Protein AF-A0A7Y2RF02-F1 (afdb_monomer)

Secondary structure (DSSP, 8-state):
-----------TT-EEESTT-EE---BTTBS----EEESTT-EE-STT-EEESTT-EE-STT-EEE-STT--EE-STT-EEESTT-EE-SSS-EEESS--B-STT-EEESSS--B--

Nearest PDB structures (foldseek):
  3s6l-assembly2_D  TM=7.378E-01  e=9.757E-05  Burkholderia pseudomallei 1710b
  7o23-assembly1_A  TM=5.923E-01  e=8.850E-03  Burkholderia pseudomallei 1026b
  1p9h-assembly1_A  TM=5.956E-01  e=1.050E-01  Yersinia enterocolitica
  2xqh-assembly1_A  TM=5.811E-01  e=2.267E-01  Escherichia coli

Sequence (117 aa):
MHSVKVQKVMVLGDLALGRGAQVTGTIGGSPQGDATAIGNYSVASGTGAVALGLRTKATGENAVATGGNGTTEAKGKDTVAIGNYSSERGVNSLSVGASPAVAKDSVAVGNRAYCKW

Mean predicted aligned error: 6.98 Å

Foldseek 3Di:
DPPDPFPDDDPPQEAAGAALGDEAAADPNHSHLNEYAHEHCGYEHARCEYAAEHLAYENAHVEYWYEYDNQTYGHAHCEYTAYHCEHEQAHVEYEHYNEYENHHVYYAYDNHGYHDD

Radius of gyration: 14.2 Å; Cα contacts (8 Å, |Δi|>4): 445; chains: 1; bounding box: 31×32×47 Å

InterPro domains:
  IPR008640 Trimeric autotransporter adhesin YadA-like, head domain [PF05658] (44-69)
  IPR011049 Serralysin-like metalloprotease, C-terminal [G3DSA:2.150.10.10] (12-116)
  IPR011049 Serralysin-like metalloprotease, C-terminal [SSF101967] (14-113)

pLDDT: mean 83.64, std 14.76, range [34.81, 96.62]

Organism: NCBI:txid2731247

Structure (mmCIF, N/CA/C/O backbone):
data_AF-A0A7Y2RF02-F1
#
_entry.id   AF-A0A7Y2RF02-F1
#
loop_
_atom_site.group_PDB
_atom_site.id
_atom_site.type_symbol
_atom_site.label_atom_id
_atom_site.label_alt_id
_atom_site.label_comp_id
_atom_site.label_asym_id
_atom_site.label_entity_id
_atom_site.label_seq_id
_atom_site.pdbx_PDB_ins_code
_atom_site.Cartn_x
_atom_site.Cartn_y
_atom_site.Cartn_z
_atom_site.occupancy
_atom_site.B_iso_or_equiv
_atom_site.auth_seq_id
_atom_site.auth_comp_id
_atom_site.auth_asym_id
_atom_site.auth_atom_id
_atom_site.pdbx_PDB_model_num
ATOM 1 N N . MET A 1 1 ? 4.829 -22.476 28.784 1.00 34.81 1 MET A N 1
ATOM 2 C CA . MET A 1 1 ? 3.529 -22.108 28.181 1.00 34.81 1 MET A CA 1
ATOM 3 C C . MET A 1 1 ? 3.716 -20.758 27.502 1.00 34.81 1 MET A C 1
ATOM 5 O O . MET A 1 1 ? 3.879 -19.765 28.195 1.00 34.81 1 MET A O 1
ATOM 9 N N . HIS A 1 2 ? 3.852 -20.724 26.174 1.00 40.56 2 HIS A N 1
ATOM 10 C CA . HIS A 1 2 ? 4.066 -19.471 25.443 1.00 40.56 2 HIS A CA 1
ATOM 11 C C . HIS A 1 2 ? 2.722 -18.762 25.271 1.00 40.56 2 HIS A C 1
ATOM 13 O O . HIS A 1 2 ? 1.960 -19.072 24.360 1.00 40.56 2 HIS A O 1
ATOM 19 N N . SER A 1 3 ? 2.409 -17.842 26.181 1.00 35.81 3 SER A N 1
ATOM 20 C CA . SER A 1 3 ? 1.213 -17.009 26.084 1.00 35.81 3 SER A CA 1
ATOM 21 C C . SER A 1 3 ? 1.378 -16.017 24.931 1.00 35.81 3 SER A C 1
ATOM 23 O O . SER A 1 3 ? 2.019 -14.976 25.077 1.00 35.81 3 SER A O 1
ATOM 25 N N . VAL A 1 4 ? 0.811 -16.341 23.769 1.00 42.88 4 VAL A N 1
ATOM 26 C CA . VAL A 1 4 ? 0.688 -15.400 22.651 1.00 42.88 4 VAL A CA 1
ATOM 27 C C . VAL A 1 4 ? -0.377 -14.373 23.033 1.00 42.88 4 VAL A C 1
ATOM 29 O O . VAL A 1 4 ? -1.571 -14.662 23.028 1.00 42.88 4 VAL A O 1
ATOM 32 N N . LYS A 1 5 ? 0.048 -13.163 23.408 1.00 43.66 5 LYS A N 1
ATOM 33 C CA . LYS A 1 5 ? -0.864 -12.027 23.584 1.00 43.66 5 LYS A CA 1
ATOM 34 C C . LYS A 1 5 ? -1.352 -11.595 22.203 1.00 43.66 5 LYS A C 1
ATOM 36 O O . LYS A 1 5 ? -0.637 -10.893 21.492 1.00 43.66 5 LYS A O 1
ATOM 41 N N . VAL A 1 6 ? -2.554 -12.012 21.818 1.00 44.44 6 VAL A N 1
ATOM 42 C CA . VAL A 1 6 ? -3.242 -11.433 20.659 1.00 44.44 6 VAL A CA 1
ATOM 43 C C . VAL A 1 6 ? -3.582 -9.991 21.038 1.00 44.44 6 VAL A C 1
ATOM 45 O O . VAL A 1 6 ? -4.393 -9.763 21.936 1.00 44.44 6 VAL A O 1
ATOM 48 N N . GLN A 1 7 ? -2.914 -9.008 20.429 1.00 52.78 7 GLN A N 1
ATOM 49 C CA . GLN A 1 7 ? -3.321 -7.611 20.568 1.00 52.78 7 GLN A CA 1
ATOM 50 C C . GLN A 1 7 ? -4.659 -7.457 19.849 1.00 52.78 7 GLN A C 1
ATOM 52 O O . GLN A 1 7 ? -4.723 -7.387 18.629 1.00 52.78 7 GLN A O 1
ATOM 57 N N . LYS A 1 8 ? -5.746 -7.498 20.616 1.00 49.44 8 LYS A N 1
ATOM 58 C CA . LYS A 1 8 ? -7.096 -7.261 20.119 1.00 49.44 8 LYS A CA 1
ATOM 59 C C . LYS A 1 8 ? -7.254 -5.758 19.878 1.00 49.44 8 LYS A C 1
ATOM 61 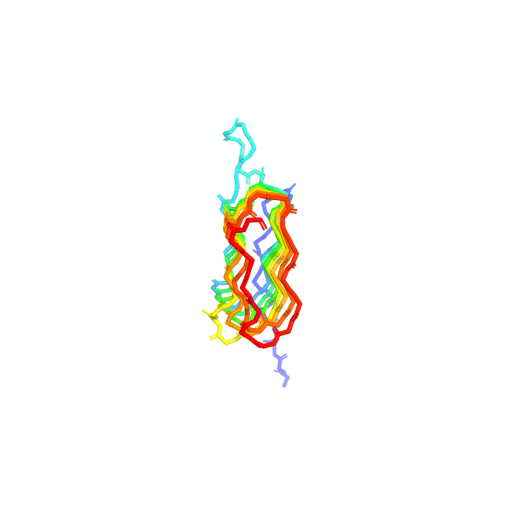O O . LYS A 1 8 ? -7.485 -5.018 20.827 1.00 49.44 8 LYS A O 1
ATOM 66 N N . VAL A 1 9 ? -7.148 -5.324 18.625 1.00 52.38 9 VAL A N 1
ATOM 67 C CA . VAL A 1 9 ? -7.705 -4.046 18.160 1.00 52.38 9 VAL A CA 1
ATOM 68 C C . VAL A 1 9 ? -8.697 -4.391 17.055 1.00 52.38 9 VAL A C 1
ATOM 70 O O . VAL A 1 9 ? -8.336 -4.484 15.891 1.00 52.38 9 VAL A O 1
ATOM 73 N N . MET A 1 10 ? -9.935 -4.691 17.452 1.00 54.28 10 MET A N 1
ATOM 74 C CA . MET A 1 10 ? -11.079 -4.727 16.54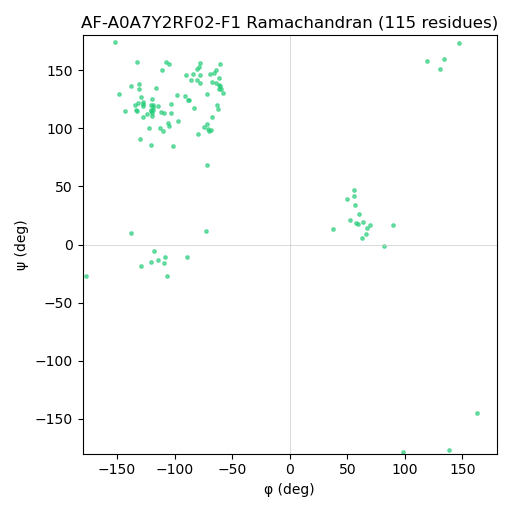1 1.00 54.28 10 MET A CA 1
ATOM 75 C C . MET A 1 10 ? -11.881 -3.460 16.813 1.00 54.28 10 MET A C 1
ATOM 77 O O . MET A 1 10 ? -12.597 -3.388 17.812 1.00 54.28 10 MET A O 1
ATOM 81 N N . VAL A 1 11 ? -11.738 -2.462 15.945 1.00 54.53 11 VAL A N 1
ATOM 82 C CA . VAL A 1 11 ? -12.688 -1.351 15.840 1.00 54.53 11 VAL A CA 1
ATOM 83 C C . VAL A 1 11 ? -13.552 -1.672 14.624 1.00 54.53 11 VAL A C 1
ATOM 85 O O . VAL A 1 11 ? -13.201 -1.315 13.514 1.00 54.53 11 VAL A O 1
ATOM 88 N N . LEU A 1 12 ? -14.595 -2.480 14.843 1.00 56.75 12 LEU A N 1
ATOM 89 C CA . LEU A 1 12 ? -15.744 -2.800 13.967 1.00 56.75 12 LEU A CA 1
ATOM 90 C C . LEU A 1 12 ? -15.585 -2.959 12.425 1.00 56.75 12 LEU A C 1
ATOM 92 O O . LEU A 1 12 ? -16.600 -3.073 11.750 1.00 56.75 12 LEU A O 1
ATOM 96 N N . GLY A 1 13 ? -14.379 -3.080 11.872 1.00 75.25 13 GLY A N 1
ATOM 97 C CA . GLY A 1 13 ? -14.122 -3.293 10.436 1.00 75.25 13 GLY A CA 1
ATOM 98 C C . GLY A 1 13 ? -12.635 -3.470 10.108 1.00 75.25 13 GLY A C 1
ATOM 99 O O . GLY A 1 13 ? -12.277 -4.210 9.197 1.00 75.25 13 GLY A O 1
ATOM 100 N N . ASP A 1 14 ? -11.757 -2.891 10.930 1.00 86.19 14 ASP A N 1
ATOM 101 C CA . ASP A 1 14 ? -10.308 -2.961 10.738 1.00 86.19 14 ASP A CA 1
ATOM 102 C C . ASP A 1 14 ? -9.657 -4.170 11.435 1.00 86.19 14 ASP A C 1
ATOM 104 O O . ASP A 1 14 ? -10.044 -4.565 12.543 1.00 86.19 14 ASP A O 1
ATOM 108 N N . LEU A 1 15 ? -8.607 -4.724 10.819 1.00 89.12 15 LEU A N 1
ATOM 109 C CA . LEU A 1 15 ? -7.810 -5.831 11.358 1.00 89.12 15 LEU A CA 1
ATOM 110 C C . LEU A 1 15 ? -6.342 -5.425 11.526 1.00 89.12 15 LEU A C 1
ATOM 112 O O . LEU A 1 15 ? -5.640 -5.240 10.540 1.00 89.12 15 LEU A O 1
ATOM 116 N N . ALA A 1 16 ? -5.837 -5.376 12.762 1.00 89.94 16 ALA A N 1
ATOM 117 C CA . ALA A 1 16 ? -4.414 -5.172 13.054 1.00 89.94 16 ALA A CA 1
ATO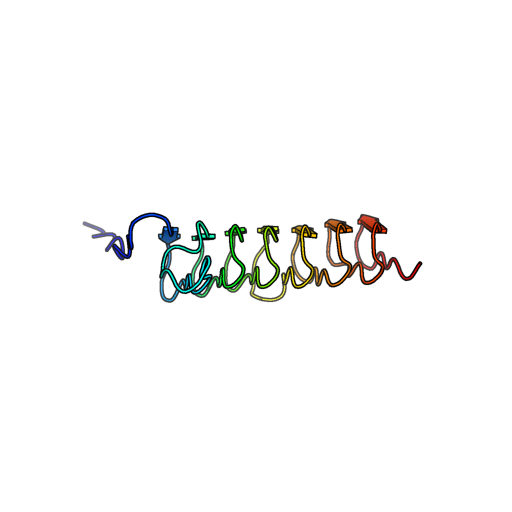M 118 C C . ALA A 1 16 ? -3.822 -6.375 13.812 1.00 89.94 16 ALA A C 1
ATOM 120 O O . ALA A 1 16 ? -4.194 -6.640 14.956 1.00 89.94 16 ALA A O 1
ATOM 121 N N . LEU A 1 17 ? -2.872 -7.094 13.206 1.00 89.62 17 LEU A N 1
ATOM 122 C CA . LEU A 1 17 ? -2.197 -8.248 13.806 1.00 89.62 17 LEU A CA 1
ATOM 123 C C . LEU A 1 17 ? -0.675 -8.069 13.812 1.00 89.62 17 LEU A C 1
ATOM 125 O O . LEU A 1 17 ? -0.024 -8.128 12.775 1.00 89.62 17 LEU A O 1
ATOM 129 N N . GLY A 1 18 ? -0.082 -7.930 14.997 1.00 88.44 18 GLY A N 1
ATOM 130 C CA . GLY A 1 18 ? 1.369 -7.820 15.190 1.00 88.44 18 GLY A CA 1
ATOM 131 C C . GLY A 1 18 ? 1.734 -6.691 16.148 1.00 88.44 18 GLY A C 1
ATOM 132 O O . GLY A 1 18 ? 0.953 -5.769 16.373 1.00 88.44 18 GLY A O 1
ATOM 133 N N . ARG A 1 19 ? 2.936 -6.736 16.734 1.00 89.00 19 ARG A N 1
ATOM 134 C CA . ARG A 1 19 ? 3.406 -5.661 17.617 1.00 89.00 19 ARG A CA 1
ATOM 135 C C . ARG A 1 19 ? 3.506 -4.364 16.813 1.00 89.00 19 ARG A C 1
ATOM 137 O O . ARG A 1 19 ? 4.314 -4.275 15.890 1.00 89.00 19 ARG A O 1
ATOM 144 N N . GLY A 1 20 ? 2.709 -3.364 17.189 1.00 86.88 20 GLY A N 1
ATOM 145 C CA . GLY A 1 20 ? 2.707 -2.050 16.543 1.00 86.88 20 GLY A CA 1
ATOM 146 C C . GLY A 1 20 ? 2.130 -2.038 15.125 1.00 86.88 20 GLY A C 1
ATOM 147 O O . GLY A 1 20 ? 2.404 -1.085 14.399 1.00 86.88 20 GLY A O 1
ATOM 148 N N . ALA A 1 21 ? 1.390 -3.082 14.726 1.00 90.81 21 ALA A N 1
ATOM 149 C CA . ALA A 1 21 ? 0.561 -3.031 13.525 1.00 90.81 21 ALA A CA 1
ATOM 150 C C . ALA A 1 21 ? -0.503 -1.936 13.693 1.00 90.81 21 ALA A C 1
ATOM 152 O O . ALA A 1 21 ? -1.072 -1.793 14.777 1.00 90.81 21 ALA A O 1
ATOM 153 N N . GLN A 1 22 ? -0.737 -1.150 12.649 1.00 90.88 22 GLN A N 1
ATOM 154 C CA . GLN A 1 22 ? -1.626 0.006 12.684 1.00 90.88 22 GLN A CA 1
ATOM 155 C C . GLN A 1 22 ? -2.589 -0.033 11.510 1.00 90.88 22 GLN A C 1
ATOM 157 O O . GLN A 1 22 ? -2.179 -0.223 10.364 1.00 90.88 22 GLN A O 1
ATOM 162 N N . VAL A 1 23 ? -3.856 0.219 11.812 1.00 90.31 23 VAL A N 1
ATOM 163 C CA . VAL A 1 23 ? -4.867 0.550 10.819 1.00 90.31 23 VAL A CA 1
ATOM 164 C C . VAL A 1 23 ? -5.394 1.938 11.152 1.00 90.31 23 VAL A C 1
ATOM 166 O O . VAL A 1 23 ? -5.739 2.202 12.302 1.00 90.31 23 VAL A O 1
ATOM 169 N N . THR A 1 24 ? -5.349 2.847 10.179 1.00 87.88 24 THR A N 1
ATOM 170 C CA . THR A 1 24 ? -5.750 4.255 10.363 1.00 87.88 24 THR A CA 1
ATOM 171 C C . THR A 1 24 ? -6.571 4.801 9.194 1.00 87.88 24 THR A C 1
ATOM 173 O O . THR A 1 24 ? -6.753 6.015 9.101 1.00 87.88 24 THR A O 1
ATOM 176 N N . GLY A 1 25 ? -7.000 3.942 8.265 1.00 79.94 25 GLY A N 1
ATOM 177 C CA . GLY A 1 25 ? -7.901 4.337 7.181 1.00 79.94 25 GLY A CA 1
ATOM 178 C C . GLY A 1 25 ? -9.255 4.782 7.733 1.00 79.94 25 GLY A C 1
ATOM 179 O O . GLY A 1 25 ? -9.676 4.314 8.786 1.00 79.94 25 GLY A O 1
ATOM 180 N N . THR A 1 26 ? -9.935 5.703 7.046 1.00 81.25 26 THR A N 1
ATOM 181 C CA . THR A 1 26 ? -11.268 6.179 7.458 1.00 81.25 26 THR A CA 1
ATOM 182 C C . THR A 1 26 ? -12.185 6.313 6.249 1.00 81.25 26 T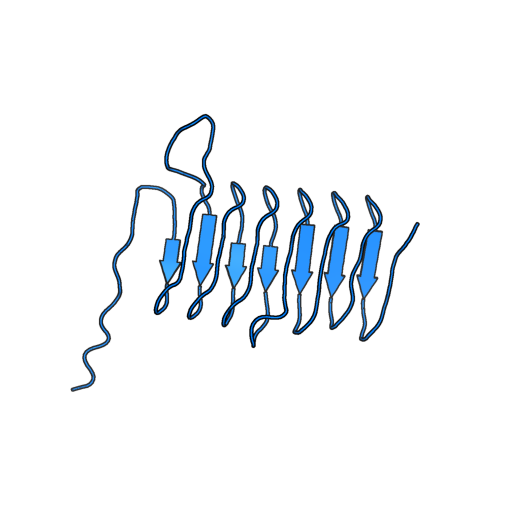HR A C 1
ATOM 184 O O . THR A 1 26 ? -11.785 6.841 5.211 1.00 81.25 26 THR A O 1
ATOM 187 N N . ILE A 1 27 ? -13.434 5.866 6.378 1.00 75.81 27 ILE A N 1
ATOM 188 C CA . ILE A 1 27 ? -14.479 6.040 5.361 1.00 75.81 27 ILE A CA 1
ATOM 189 C C . ILE A 1 27 ? -15.412 7.160 5.814 1.00 75.81 27 ILE A C 1
ATOM 191 O O . ILE A 1 27 ? -16.117 7.021 6.811 1.00 75.81 27 ILE A O 1
ATOM 195 N N . GLY A 1 28 ? -15.424 8.293 5.104 1.00 69.69 28 GLY A N 1
ATOM 196 C CA . GLY A 1 28 ? -16.384 9.377 5.365 1.00 69.69 28 GLY A CA 1
ATOM 197 C C . GLY A 1 28 ? -16.358 9.918 6.803 1.00 69.69 28 GLY A C 1
ATOM 198 O O . GLY A 1 28 ? -17.404 10.256 7.346 1.00 69.69 28 GLY A O 1
ATOM 199 N N . GLY A 1 29 ? -15.183 9.946 7.444 1.00 67.25 29 GLY A N 1
ATOM 200 C CA . GLY A 1 29 ? -15.021 10.364 8.844 1.00 67.25 29 GLY A CA 1
ATOM 201 C C . GLY A 1 29 ? -15.347 9.283 9.882 1.00 67.25 29 GLY A C 1
ATOM 202 O O . GLY A 1 29 ? -15.176 9.518 11.077 1.00 67.25 29 GLY A O 1
ATOM 203 N N . SER A 1 30 ? -15.767 8.093 9.447 1.00 69.31 30 SER A N 1
ATOM 204 C CA . SER A 1 30 ? -15.939 6.937 10.323 1.00 69.31 30 SER A CA 1
ATOM 205 C C . SER A 1 30 ? -14.591 6.255 10.575 1.00 69.31 30 SER A C 1
ATOM 207 O O . SER A 1 30 ? -13.795 6.111 9.646 1.00 69.31 30 SER A O 1
ATOM 209 N N . PRO A 1 31 ? -14.338 5.763 11.798 1.00 64.81 31 PRO A N 1
ATOM 210 C CA . PRO A 1 31 ? -13.111 5.044 12.143 1.00 64.81 31 PRO A CA 1
ATOM 211 C C . PRO A 1 31 ? -13.049 3.623 11.555 1.00 64.81 31 PRO A C 1
ATOM 213 O O . PRO A 1 31 ? -12.225 2.837 11.995 1.00 64.81 31 PRO A O 1
ATOM 216 N N . GLN A 1 32 ? -13.950 3.268 10.632 1.00 69.75 32 GLN A N 1
ATOM 217 C CA . GLN A 1 32 ? -13.884 2.024 9.872 1.00 69.75 32 GLN A CA 1
ATOM 218 C C . GLN A 1 32 ? -13.226 2.348 8.534 1.00 69.75 32 GLN A C 1
ATOM 220 O O . GLN A 1 32 ? -13.821 3.035 7.700 1.00 69.75 32 GLN A O 1
ATOM 225 N N . GLY A 1 33 ? -11.976 1.930 8.371 1.00 75.62 33 GLY A N 1
ATOM 226 C CA . GLY A 1 33 ? -11.271 1.998 7.101 1.00 75.62 33 GLY A CA 1
ATOM 227 C C . GLY A 1 33 ? -11.476 0.753 6.246 1.00 75.62 33 GLY A C 1
ATOM 228 O O . GLY A 1 33 ? -11.059 0.783 5.097 1.00 75.62 33 GLY A O 1
ATOM 229 N N . ASP A 1 34 ? -12.063 -0.318 6.792 1.00 88.31 34 ASP A N 1
ATOM 230 C CA . ASP A 1 34 ? -12.105 -1.672 6.216 1.00 88.31 34 ASP A CA 1
ATOM 231 C C . ASP A 1 34 ? -10.712 -2.149 5.777 1.00 88.31 34 ASP A C 1
ATOM 233 O O . ASP A 1 34 ? -10.518 -2.762 4.726 1.00 88.31 34 ASP A O 1
ATOM 237 N N . ALA A 1 35 ? -9.707 -1.812 6.585 1.00 91.69 35 ALA A N 1
ATOM 238 C CA . ALA A 1 35 ? -8.308 -2.019 6.259 1.00 91.69 35 ALA A CA 1
ATOM 239 C C . ALA A 1 35 ? -7.669 -3.099 7.144 1.00 91.69 35 ALA A C 1
ATOM 241 O O . ALA A 1 35 ? -8.052 -3.343 8.289 1.00 91.69 35 ALA A O 1
ATOM 242 N N . THR A 1 36 ? -6.671 -3.785 6.594 1.00 92.94 36 THR A N 1
ATOM 243 C CA . THR A 1 36 ? -6.018 -4.935 7.226 1.00 92.94 36 THR A CA 1
ATOM 244 C C . THR A 1 36 ? -4.510 -4.740 7.272 1.00 92.94 36 THR A C 1
ATOM 246 O O . THR A 1 36 ? -3.864 -4.632 6.239 1.00 92.94 36 THR A O 1
ATOM 249 N N . ALA A 1 37 ? -3.921 -4.759 8.463 1.00 93.25 37 ALA A N 1
ATOM 250 C CA . ALA A 1 37 ? -2.486 -4.716 8.706 1.00 93.25 37 ALA A CA 1
ATOM 251 C C . ALA A 1 37 ? -2.038 -5.986 9.449 1.00 93.25 37 ALA A C 1
ATOM 253 O O . ALA A 1 37 ? -2.360 -6.180 10.621 1.00 93.25 37 ALA A O 1
ATOM 254 N N . ILE A 1 38 ? -1.286 -6.866 8.788 1.00 92.88 38 ILE A N 1
ATOM 255 C CA . ILE A 1 38 ? -0.763 -8.111 9.363 1.00 92.88 38 ILE A CA 1
ATOM 256 C C . ILE A 1 38 ? 0.761 -8.105 9.283 1.00 92.88 38 ILE A C 1
ATOM 258 O O . ILE A 1 38 ? 1.342 -8.149 8.208 1.00 92.88 38 ILE A O 1
ATOM 262 N N . GLY A 1 39 ? 1.423 -8.111 10.435 1.00 91.44 39 GLY A N 1
ATOM 263 C CA . GLY A 1 39 ? 2.874 -8.106 10.592 1.00 91.44 39 GLY A CA 1
ATOM 264 C C . GLY A 1 39 ? 3.327 -7.036 11.583 1.00 91.44 39 GLY A C 1
ATOM 265 O O . GLY A 1 39 ? 2.680 -6.002 11.749 1.00 91.44 39 GLY A O 1
ATOM 266 N N . ASN A 1 40 ? 4.450 -7.267 12.270 1.00 91.81 40 ASN A N 1
ATOM 267 C CA . ASN A 1 40 ? 4.979 -6.279 13.215 1.00 91.81 40 ASN A CA 1
ATOM 268 C C . ASN A 1 40 ? 5.237 -4.948 12.491 1.00 91.81 40 ASN A C 1
ATOM 270 O O . ASN A 1 40 ? 5.882 -4.931 11.442 1.00 91.81 40 ASN A O 1
ATOM 274 N N . TYR A 1 41 ? 4.753 -3.843 13.057 1.00 92.25 41 TYR A N 1
ATOM 275 C CA . TYR A 1 41 ? 4.873 -2.496 12.488 1.00 92.25 41 TYR A CA 1
ATOM 276 C C . TYR A 1 41 ? 4.286 -2.314 11.076 1.00 92.25 41 TYR A C 1
ATOM 278 O O . TYR A 1 41 ? 4.667 -1.368 10.387 1.00 92.25 41 TYR A O 1
ATOM 286 N N . SER A 1 42 ? 3.411 -3.214 10.618 1.00 94.00 42 SER A N 1
ATOM 287 C CA . SER A 1 42 ? 2.652 -3.012 9.377 1.00 94.00 42 SER A CA 1
ATOM 288 C C . SER A 1 42 ? 1.690 -1.828 9.523 1.00 94.00 42 SER A C 1
ATOM 290 O O . SER A 1 42 ? 1.199 -1.558 10.619 1.00 94.00 42 SER A O 1
ATOM 292 N N . VAL A 1 43 ? 1.439 -1.101 8.435 1.00 94.19 43 VAL A N 1
ATOM 293 C CA . VAL A 1 43 ? 0.547 0.066 8.429 1.00 94.19 43 VAL A CA 1
ATOM 294 C C . VAL A 1 43 ? -0.400 -0.014 7.238 1.00 94.19 43 VAL A C 1
ATOM 296 O O . VAL A 1 43 ? 0.046 0.067 6.095 1.00 94.19 43 VAL A O 1
ATOM 299 N N . ALA A 1 44 ? -1.697 -0.129 7.499 1.00 94.25 44 ALA A N 1
ATOM 300 C CA . ALA A 1 44 ? -2.745 0.028 6.497 1.00 94.25 44 ALA A CA 1
ATOM 301 C C . ALA A 1 44 ? -3.507 1.330 6.787 1.00 94.25 44 ALA A C 1
ATOM 303 O O . ALA A 1 44 ? -4.346 1.394 7.682 1.00 94.25 44 ALA A O 1
ATOM 304 N N . SER A 1 45 ? -3.148 2.409 6.092 1.00 93.00 45 SER A N 1
ATOM 305 C CA . SER A 1 45 ? -3.719 3.743 6.332 1.00 93.00 45 SER A CA 1
ATOM 306 C C . SER A 1 45 ? -4.657 4.213 5.226 1.00 93.00 45 SER A C 1
ATOM 308 O O . SER A 1 45 ? -5.310 5.238 5.391 1.00 93.00 45 SER A O 1
ATOM 310 N N . GLY A 1 46 ? -4.696 3.514 4.091 1.00 93.00 46 GLY A N 1
ATOM 311 C CA . GLY A 1 46 ? -5.719 3.741 3.080 1.00 93.00 46 GLY A CA 1
ATOM 312 C C . GLY A 1 46 ? -7.023 3.040 3.451 1.00 93.00 46 GLY A C 1
ATOM 313 O O . GLY A 1 46 ? -7.019 2.002 4.110 1.00 93.00 46 GLY A O 1
ATOM 314 N N . THR A 1 47 ? -8.143 3.595 3.013 1.00 91.94 47 THR A N 1
ATOM 315 C CA . THR A 1 47 ? -9.438 2.907 3.045 1.00 91.94 47 THR A CA 1
ATOM 316 C C . THR A 1 47 ? -9.379 1.646 2.185 1.00 91.94 47 THR A C 1
ATOM 318 O O . THR A 1 47 ? -8.849 1.712 1.083 1.00 91.94 47 THR A O 1
ATOM 321 N N . GLY A 1 48 ? -9.863 0.506 2.673 1.00 91.81 48 GLY A N 1
ATOM 322 C CA . GLY A 1 48 ? -9.791 -0.793 2.001 1.00 91.81 48 GLY A CA 1
ATOM 323 C C . GLY A 1 48 ? -8.368 -1.343 1.858 1.00 91.81 48 GLY A C 1
ATOM 324 O O . GLY A 1 48 ? -8.148 -2.301 1.119 1.00 91.81 48 GLY A O 1
ATOM 325 N N . ALA A 1 49 ? -7.371 -0.715 2.492 1.00 95.69 49 ALA A N 1
ATOM 326 C CA . ALA A 1 49 ? -5.973 -1.053 2.268 1.00 95.69 49 ALA A CA 1
ATOM 327 C C . ALA A 1 49 ? -5.559 -2.329 3.009 1.00 95.69 49 ALA A C 1
ATOM 329 O O . ALA A 1 49 ? -5.980 -2.591 4.135 1.00 95.69 49 ALA A O 1
ATOM 330 N N . VAL A 1 50 ? -4.656 -3.097 2.408 1.00 95.75 50 VAL A N 1
ATOM 331 C CA . VAL A 1 50 ? -4.174 -4.372 2.943 1.00 95.75 50 VAL A CA 1
ATOM 332 C C . VAL A 1 50 ? -2.647 -4.362 2.995 1.00 95.75 50 VAL A C 1
ATOM 334 O O . VAL A 1 50 ? -1.982 -4.410 1.967 1.00 95.75 50 VAL A O 1
ATOM 337 N N . ALA A 1 51 ? -2.066 -4.311 4.192 1.00 95.44 51 ALA A N 1
ATOM 338 C CA . ALA A 1 51 ? -0.628 -4.367 4.442 1.00 95.44 51 ALA A CA 1
ATOM 339 C C . ALA A 1 51 ? -0.243 -5.704 5.096 1.00 95.44 51 ALA A C 1
ATOM 341 O O . ALA A 1 51 ? -0.595 -5.958 6.244 1.00 95.44 51 ALA A O 1
ATOM 342 N N . LEU A 1 52 ? 0.509 -6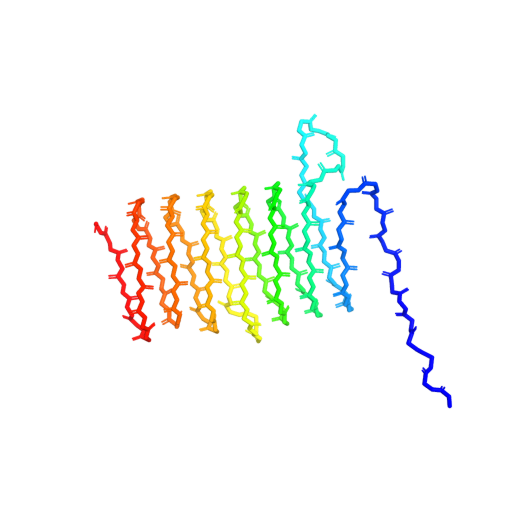.552 4.396 1.00 94.69 52 LEU A N 1
ATOM 343 C CA . LEU A 1 52 ? 0.883 -7.901 4.834 1.00 94.69 52 LEU A CA 1
ATOM 344 C C . LEU A 1 52 ? 2.411 -8.072 4.869 1.00 94.69 52 LEU A C 1
ATOM 346 O O . LEU A 1 52 ? 3.039 -8.331 3.841 1.00 94.69 52 LEU A O 1
ATOM 350 N N . GLY A 1 53 ? 3.010 -7.975 6.054 1.00 93.56 53 GLY A N 1
ATOM 351 C CA . GLY A 1 53 ? 4.428 -8.224 6.300 1.00 93.56 53 GLY A CA 1
ATOM 352 C C . GLY A 1 53 ? 5.046 -7.364 7.406 1.00 93.56 53 GLY A C 1
ATOM 353 O O . GLY A 1 53 ? 4.445 -6.436 7.944 1.00 93.56 53 GLY A O 1
ATOM 354 N N . LEU A 1 54 ? 6.300 -7.656 7.765 1.00 92.81 54 LEU A N 1
ATOM 355 C CA . LEU A 1 54 ? 7.072 -6.819 8.694 1.00 92.81 54 LEU A CA 1
ATOM 356 C C . LEU A 1 54 ? 7.274 -5.425 8.079 1.00 92.81 54 LEU A C 1
ATOM 358 O O . LEU A 1 54 ? 7.931 -5.313 7.044 1.00 92.81 54 LEU A O 1
ATOM 362 N N . ARG A 1 55 ? 6.775 -4.376 8.753 1.00 93.12 55 ARG A N 1
ATOM 363 C CA . ARG A 1 55 ? 6.931 -2.956 8.377 1.00 93.12 55 ARG A CA 1
ATOM 364 C C . ARG A 1 55 ? 6.366 -2.571 6.990 1.00 93.12 55 ARG A C 1
ATOM 366 O O . ARG A 1 55 ? 6.736 -1.530 6.454 1.00 93.12 55 ARG A O 1
ATOM 373 N N . THR A 1 56 ? 5.493 -3.381 6.397 1.00 95.38 56 THR A N 1
ATOM 374 C CA . THR A 1 56 ? 4.847 -3.077 5.105 1.00 95.38 56 THR A CA 1
ATOM 375 C C . THR A 1 56 ? 3.851 -1.929 5.239 1.00 95.38 56 THR A C 1
ATOM 377 O O . THR A 1 56 ? 3.185 -1.829 6.272 1.00 95.38 56 THR A O 1
ATOM 380 N N . LYS A 1 57 ? 3.698 -1.095 4.202 1.00 95.44 57 LYS A N 1
ATOM 381 C CA . LYS A 1 57 ? 2.747 0.028 4.225 1.00 95.44 57 LYS A CA 1
ATOM 382 C C . LYS A 1 57 ? 1.809 0.027 3.025 1.00 95.44 57 LYS A C 1
ATOM 384 O O . LYS A 1 57 ? 2.266 0.122 1.891 1.00 95.44 57 LYS A O 1
ATOM 389 N N . ALA A 1 58 ? 0.510 0.002 3.277 1.00 96.12 58 ALA A N 1
ATOM 390 C CA . ALA A 1 58 ? -0.521 0.233 2.274 1.00 96.12 58 ALA A CA 1
ATOM 391 C C . ALA A 1 58 ? -1.230 1.549 2.617 1.00 96.12 58 ALA A C 1
ATOM 393 O O . ALA A 1 58 ? -2.025 1.615 3.556 1.00 96.12 58 ALA A O 1
ATOM 394 N N . THR A 1 59 ? -0.862 2.626 1.923 1.00 95.12 59 THR A N 1
ATOM 395 C CA . THR A 1 59 ? -1.337 3.985 2.231 1.00 95.12 59 THR A CA 1
ATOM 396 C C . THR A 1 59 ? -2.315 4.532 1.200 1.00 95.12 59 THR A C 1
ATOM 398 O O . THR A 1 59 ? -2.979 5.524 1.484 1.00 95.12 59 THR A O 1
ATOM 401 N N . GLY A 1 60 ? -2.388 3.928 0.012 1.00 94.69 60 GLY A N 1
ATOM 402 C CA . GLY A 1 60 ? -3.403 4.258 -0.985 1.00 94.69 60 GLY A CA 1
ATOM 403 C C . GLY A 1 60 ? -4.754 3.611 -0.672 1.00 94.69 60 GLY A C 1
ATOM 404 O O . GLY A 1 60 ? -4.816 2.563 -0.032 1.00 94.69 60 GLY A O 1
ATOM 405 N N . GLU A 1 61 ? -5.840 4.231 -1.129 1.00 93.94 61 GLU A N 1
ATOM 406 C CA . GLU A 1 61 ? -7.176 3.619 -1.111 1.00 93.94 61 GLU A CA 1
ATOM 407 C C . GLU A 1 61 ? -7.168 2.321 -1.935 1.00 93.94 61 GLU A C 1
ATOM 409 O O . GLU A 1 61 ? -6.593 2.295 -3.023 1.00 93.94 61 GLU A O 1
ATOM 414 N N . ASN A 1 62 ? -7.754 1.249 -1.398 1.00 94.62 62 ASN A N 1
ATOM 415 C CA . ASN A 1 62 ? -7.757 -0.117 -1.933 1.00 94.62 62 ASN A CA 1
ATOM 416 C C . ASN A 1 62 ? -6.357 -0.663 -2.266 1.00 94.62 62 ASN A C 1
ATOM 418 O O . ASN A 1 62 ? -6.216 -1.578 -3.077 1.00 94.62 62 ASN A O 1
ATOM 422 N N . ALA A 1 63 ? -5.303 -0.091 -1.677 1.00 96.44 63 ALA A N 1
ATOM 423 C CA . ALA A 1 63 ? -3.941 -0.506 -1.963 1.00 96.44 63 ALA A CA 1
ATOM 424 C C . ALA A 1 63 ? -3.598 -1.808 -1.233 1.00 96.44 63 ALA A C 1
ATOM 426 O O . ALA A 1 63 ? -3.887 -1.967 -0.048 1.00 96.44 63 ALA A O 1
ATOM 427 N N . VAL A 1 64 ? -2.894 -2.709 -1.906 1.00 96.62 64 VAL A N 1
ATOM 428 C CA . VAL A 1 64 ? -2.385 -3.954 -1.331 1.00 96.62 64 VAL A CA 1
ATOM 429 C C . VAL A 1 64 ? -0.864 -3.898 -1.319 1.00 96.62 64 VAL A C 1
ATOM 431 O O . VAL A 1 64 ? -0.238 -3.808 -2.365 1.00 96.62 64 VAL A O 1
ATOM 434 N N . ALA A 1 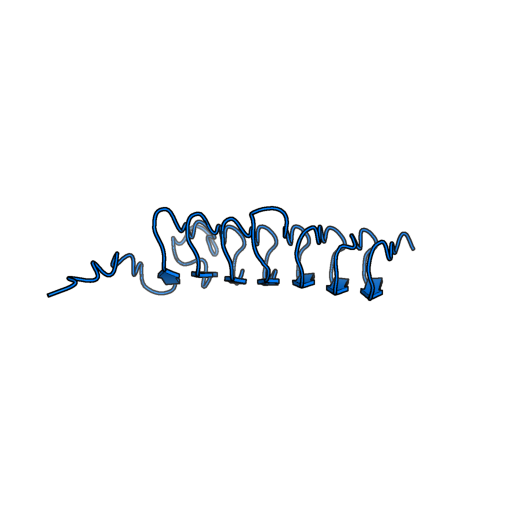65 ? -0.243 -3.974 -0.147 1.00 95.62 65 ALA A N 1
ATOM 435 C CA . ALA A 1 65 ? 1.202 -4.080 0.012 1.00 95.62 65 ALA A CA 1
ATOM 436 C C . ALA A 1 65 ? 1.540 -5.390 0.718 1.00 95.62 65 ALA A C 1
ATOM 438 O O . ALA A 1 65 ? 1.179 -5.575 1.878 1.00 95.62 65 ALA A O 1
ATOM 439 N N . THR A 1 66 ? 2.279 -6.285 0.068 1.00 94.31 66 THR A N 1
ATOM 440 C CA . THR A 1 66 ? 2.742 -7.526 0.696 1.00 94.31 66 THR A CA 1
ATOM 441 C C . THR A 1 66 ? 4.229 -7.769 0.477 1.00 94.31 66 THR A C 1
ATOM 443 O O . THR A 1 66 ? 4.772 -7.532 -0.600 1.00 94.31 66 THR A O 1
ATOM 446 N N . GLY A 1 67 ? 4.921 -8.223 1.520 1.00 89.19 67 GLY A N 1
ATOM 447 C CA . GLY A 1 67 ? 6.363 -8.418 1.487 1.00 89.19 67 GLY A CA 1
ATOM 448 C C . GLY A 1 67 ? 6.959 -8.536 2.883 1.00 89.19 67 GLY A C 1
ATOM 449 O O . GLY A 1 67 ? 6.357 -9.097 3.795 1.00 89.19 67 GLY A O 1
ATOM 450 N N . GLY A 1 68 ? 8.168 -8.015 3.065 1.00 79.50 68 GLY A N 1
ATOM 451 C CA . GLY A 1 68 ? 8.862 -8.069 4.343 1.00 79.50 68 GLY A CA 1
ATOM 452 C C . GLY A 1 68 ? 9.831 -6.912 4.533 1.00 79.50 68 GLY A C 1
ATOM 453 O O . GLY A 1 68 ? 10.055 -6.094 3.648 1.00 79.50 68 GLY A O 1
ATOM 454 N N . ASN A 1 69 ? 10.399 -6.844 5.733 1.00 80.25 69 ASN A N 1
ATOM 455 C CA . ASN A 1 69 ? 11.549 -6.007 6.076 1.00 80.25 69 ASN A CA 1
ATOM 456 C C . ASN A 1 69 ? 11.389 -4.474 5.967 1.00 80.25 69 ASN A C 1
ATOM 458 O O . ASN A 1 69 ? 12.342 -3.740 6.221 1.00 80.25 69 ASN A O 1
ATOM 462 N N . GLY A 1 70 ? 10.189 -3.968 5.682 1.00 75.50 70 GLY A N 1
ATOM 463 C CA . GLY A 1 70 ? 9.863 -2.545 5.794 1.00 75.50 70 GLY A CA 1
ATOM 464 C C . GLY A 1 70 ? 10.086 -1.671 4.582 1.00 75.50 70 GLY A C 1
ATOM 465 O O . GLY A 1 70 ? 10.139 -0.453 4.724 1.00 75.50 70 GLY A O 1
ATOM 466 N N . THR A 1 71 ? 10.223 -2.276 3.409 1.00 83.94 71 THR A N 1
ATOM 467 C CA . THR A 1 71 ? 10.526 -1.547 2.173 1.00 83.94 71 THR A CA 1
ATOM 468 C C . THR A 1 71 ? 9.428 -1.665 1.119 1.00 83.94 71 THR A C 1
ATOM 470 O O . THR A 1 71 ? 9.506 -0.995 0.096 1.00 83.94 71 THR A O 1
ATOM 473 N N . THR A 1 72 ? 8.401 -2.478 1.375 1.00 93.00 72 THR A N 1
ATOM 474 C CA . THR A 1 72 ? 7.197 -2.605 0.543 1.00 93.00 72 THR A CA 1
ATOM 475 C C . THR A 1 72 ? 6.198 -1.500 0.891 1.00 93.00 72 THR A C 1
ATOM 477 O O . THR A 1 72 ? 5.687 -1.454 2.016 1.00 93.00 72 THR A O 1
ATOM 480 N N . GLU A 1 73 ? 5.898 -0.630 -0.071 1.00 93.88 73 GLU A N 1
ATOM 481 C CA . GLU A 1 73 ? 4.947 0.471 0.082 1.00 93.88 73 GLU A CA 1
ATOM 482 C C . GLU A 1 73 ? 4.006 0.557 -1.134 1.00 93.88 73 GLU A C 1
ATOM 484 O O . GLU A 1 73 ? 4.471 0.780 -2.248 1.00 93.88 73 GLU A O 1
ATOM 489 N N . ALA A 1 74 ? 2.694 0.433 -0.924 1.00 95.19 74 ALA A N 1
ATOM 490 C CA . ALA A 1 74 ? 1.665 0.678 -1.939 1.00 95.19 74 ALA A CA 1
ATOM 491 C C . ALA A 1 74 ? 0.969 2.014 -1.641 1.00 95.19 74 ALA A C 1
ATOM 493 O O . ALA A 1 74 ? 0.221 2.140 -0.667 1.00 95.19 74 ALA A O 1
ATOM 494 N N . LYS A 1 75 ? 1.296 3.047 -2.421 1.00 94.69 75 LYS A N 1
ATOM 495 C CA . LYS A 1 75 ? 0.915 4.447 -2.164 1.00 94.69 75 LYS A CA 1
ATOM 496 C C . LYS A 1 75 ? -0.177 4.963 -3.086 1.00 94.69 75 LYS A C 1
ATOM 498 O O . LYS A 1 75 ? -0.871 5.902 -2.707 1.00 94.69 75 LYS A O 1
ATOM 503 N N . GLY A 1 76 ? -0.288 4.411 -4.290 1.00 93.31 76 GLY A N 1
ATOM 504 C CA . GLY A 1 76 ? -1.312 4.818 -5.243 1.00 93.31 76 GLY A CA 1
ATOM 505 C C . GLY A 1 76 ? -2.675 4.217 -4.916 1.00 93.31 76 GLY A C 1
ATOM 506 O O . GLY A 1 76 ? -2.770 3.182 -4.255 1.00 93.31 76 GLY A O 1
ATOM 507 N N . LYS A 1 77 ? -3.737 4.868 -5.386 1.00 94.69 77 LYS A N 1
ATOM 508 C CA . LYS A 1 77 ? -5.094 4.322 -5.317 1.00 94.69 77 LYS A CA 1
ATOM 509 C C . LYS A 1 77 ? -5.224 3.096 -6.230 1.00 94.69 77 LYS A C 1
ATOM 511 O O . LYS A 1 77 ? -4.699 3.120 -7.343 1.00 94.69 77 LYS A O 1
ATOM 516 N N . ASP A 1 78 ? -5.931 2.073 -5.757 1.00 95.56 78 ASP A N 1
ATOM 517 C CA . ASP A 1 78 ? -6.192 0.816 -6.468 1.00 95.56 78 ASP A CA 1
ATOM 518 C C . ASP A 1 78 ? -4.886 0.132 -6.921 1.00 95.56 78 ASP A C 1
ATOM 520 O O . ASP A 1 78 ? -4.755 -0.323 -8.054 1.00 95.56 78 ASP A O 1
ATOM 524 N N . THR A 1 79 ? -3.870 0.121 -6.050 1.00 95.38 79 THR A N 1
ATOM 525 C CA . THR A 1 79 ? -2.545 -0.433 -6.371 1.00 95.38 79 THR A CA 1
ATOM 526 C C . THR A 1 79 ? -2.244 -1.747 -5.691 1.00 95.38 79 THR A C 1
ATOM 528 O O . THR A 1 79 ? -2.754 -2.043 -4.615 1.00 95.38 79 THR A O 1
ATOM 531 N N . VAL A 1 80 ? -1.325 -2.512 -6.274 1.00 95.06 80 VAL A N 1
ATOM 532 C CA . VAL A 1 80 ? -0.807 -3.737 -5.671 1.00 95.06 80 VAL A CA 1
ATOM 533 C C . VAL A 1 80 ?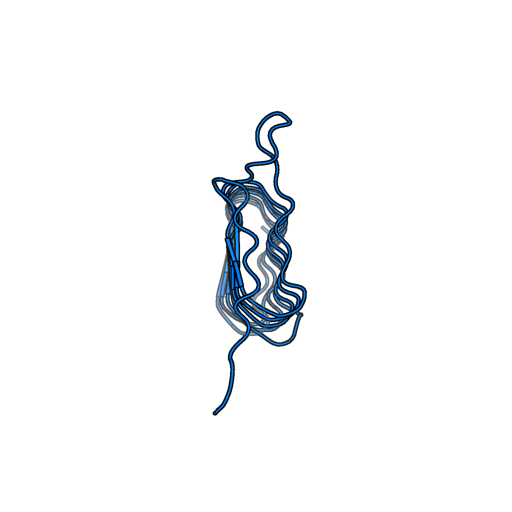 0.722 -3.728 -5.734 1.00 95.06 80 VAL A C 1
ATOM 535 O O . VAL A 1 80 ? 1.302 -3.652 -6.808 1.00 95.06 80 VAL A O 1
ATOM 538 N N . ALA A 1 81 ? 1.387 -3.816 -4.584 1.00 94.06 81 ALA A N 1
ATOM 539 C CA . ALA A 1 81 ? 2.838 -3.881 -4.447 1.00 94.06 81 ALA A CA 1
ATOM 540 C C . ALA A 1 81 ? 3.231 -5.190 -3.752 1.00 94.06 81 ALA A C 1
ATOM 542 O O . ALA A 1 81 ? 2.926 -5.402 -2.575 1.00 94.06 81 ALA A O 1
ATOM 543 N N . ILE A 1 82 ? 3.908 -6.078 -4.475 1.00 92.75 82 ILE A N 1
ATOM 544 C CA . ILE A 1 82 ? 4.300 -7.409 -4.005 1.00 92.75 82 ILE A CA 1
ATOM 545 C C . ILE A 1 82 ? 5.822 -7.514 -4.024 1.00 92.75 82 ILE A C 1
ATOM 547 O O . ILE A 1 82 ? 6.436 -7.463 -5.083 1.00 92.75 82 ILE A O 1
ATOM 551 N N . GLY A 1 83 ? 6.443 -7.758 -2.872 1.00 88.88 83 GLY A N 1
ATOM 552 C CA . GLY A 1 83 ? 7.872 -8.052 -2.750 1.00 88.88 83 GLY A CA 1
ATOM 553 C C . GLY A 1 83 ? 8.646 -7.048 -1.898 1.00 88.88 83 GLY A C 1
ATOM 554 O O . GLY A 1 83 ? 8.235 -5.911 -1.685 1.00 88.88 83 GLY A O 1
ATOM 555 N N . ASN A 1 84 ? 9.802 -7.474 -1.378 1.00 85.62 84 ASN A N 1
ATOM 556 C CA . ASN A 1 84 ? 10.705 -6.570 -0.659 1.00 85.62 84 ASN A CA 1
ATOM 557 C C . ASN A 1 84 ? 11.154 -5.444 -1.605 1.00 85.62 84 ASN A C 1
ATOM 559 O O . ASN A 1 84 ? 11.541 -5.723 -2.736 1.00 85.62 84 ASN A O 1
ATOM 563 N N . TYR A 1 85 ? 11.161 -4.202 -1.123 1.00 83.62 85 TYR A N 1
ATOM 564 C CA . TYR A 1 85 ? 11.540 -2.987 -1.861 1.00 83.62 85 TYR A CA 1
ATOM 565 C C . TYR A 1 85 ? 10.613 -2.574 -3.017 1.00 83.62 85 TYR A C 1
ATOM 567 O O . TYR A 1 85 ? 10.996 -1.715 -3.812 1.00 83.62 85 TYR A O 1
ATOM 575 N N . SER A 1 86 ? 9.403 -3.131 -3.126 1.00 87.88 86 SER A N 1
ATOM 576 C CA . SER A 1 86 ? 8.402 -2.613 -4.066 1.00 87.88 86 SER A CA 1
ATOM 577 C C . SER A 1 86 ? 7.844 -1.274 -3.567 1.00 87.88 86 SER A C 1
ATOM 579 O O . SER A 1 86 ? 7.414 -1.167 -2.418 1.00 87.88 86 SER A O 1
ATOM 581 N N . SER A 1 87 ? 7.820 -0.245 -4.415 1.00 89.25 87 SER A N 1
ATOM 582 C CA . SER A 1 87 ? 7.223 1.054 -4.073 1.00 89.25 87 SER A CA 1
ATOM 583 C C . SER A 1 87 ? 6.273 1.504 -5.175 1.00 89.25 87 SER A C 1
ATOM 585 O O . SER A 1 87 ? 6.681 2.160 -6.131 1.00 89.25 87 SER A O 1
ATOM 587 N N . GLU A 1 88 ? 5.007 1.128 -5.035 1.00 89.88 88 GLU A N 1
ATOM 588 C CA . GLU A 1 88 ? 3.967 1.384 -6.027 1.00 89.88 88 GLU A CA 1
ATOM 589 C C . GLU A 1 88 ? 3.336 2.755 -5.796 1.00 89.88 88 GLU A C 1
ATOM 591 O O . GLU A 1 88 ? 2.878 3.064 -4.694 1.00 89.88 88 GLU A O 1
ATOM 596 N N . ARG A 1 89 ? 3.343 3.611 -6.817 1.00 90.75 89 ARG A N 1
ATOM 597 C CA . ARG A 1 89 ? 2.844 4.996 -6.739 1.00 90.75 89 ARG A CA 1
ATOM 598 C C . ARG A 1 89 ? 1.864 5.354 -7.850 1.00 90.75 89 ARG A C 1
ATOM 600 O O . ARG A 1 89 ? 1.162 6.351 -7.689 1.00 90.75 89 ARG A O 1
ATOM 607 N N . GLY A 1 90 ? 1.843 4.595 -8.947 1.00 89.75 90 GLY A N 1
ATOM 608 C CA . GLY A 1 90 ? 0.859 4.777 -10.011 1.00 89.75 90 GLY A CA 1
ATOM 609 C C . GLY A 1 90 ? -0.559 4.573 -9.483 1.00 89.75 90 GLY A C 1
ATOM 610 O O . GLY A 1 90 ? -0.744 3.944 -8.459 1.00 89.75 90 GLY A O 1
ATOM 611 N N . VAL A 1 91 ? -1.573 5.146 -10.120 1.00 92.56 91 VAL A N 1
ATOM 612 C CA . VAL A 1 91 ? -2.966 4.767 -9.820 1.00 92.56 91 VAL A CA 1
ATOM 613 C C . VAL A 1 91 ? -3.314 3.557 -10.679 1.00 92.56 91 VAL A C 1
ATOM 615 O O . VAL A 1 91 ? -2.913 3.532 -11.842 1.00 92.56 91 VAL A O 1
ATOM 618 N N . ASN A 1 92 ? -4.075 2.601 -10.141 1.00 93.31 92 ASN A N 1
ATOM 619 C CA . ASN A 1 92 ? -4.497 1.399 -10.868 1.00 93.31 92 ASN A CA 1
ATOM 620 C C . ASN A 1 92 ? -3.303 0.604 -11.435 1.00 93.31 92 ASN A C 1
ATOM 622 O O . ASN A 1 92 ? -3.257 0.267 -12.616 1.00 93.31 92 ASN A O 1
ATOM 626 N N . SER A 1 93 ? -2.279 0.382 -10.613 1.00 93.62 93 SER A N 1
ATOM 627 C CA . SER A 1 93 ? -1.005 -0.188 -11.059 1.00 93.62 93 SER A CA 1
ATOM 628 C C . SER A 1 93 ? -0.501 -1.314 -10.156 1.00 93.62 93 SER A C 1
ATOM 630 O O . SER A 1 93 ? -0.886 -1.442 -8.991 1.00 93.62 93 SER A O 1
ATOM 632 N N . LEU A 1 94 ? 0.351 -2.170 -10.722 1.00 92.00 94 LEU A N 1
ATOM 633 C CA . LEU A 1 94 ? 0.847 -3.395 -10.096 1.00 92.00 94 LEU A CA 1
ATOM 634 C C . LEU A 1 94 ? 2.376 -3.454 -10.171 1.00 92.00 94 LEU A C 1
ATOM 636 O O . LEU A 1 94 ? 2.943 -3.428 -11.262 1.00 92.00 94 LEU A O 1
ATOM 640 N N . SER A 1 95 ? 3.041 -3.663 -9.035 1.00 91.06 95 SER A N 1
ATOM 641 C CA . SER A 1 95 ? 4.435 -4.107 -8.985 1.00 91.06 95 SER A CA 1
ATOM 642 C C . SER A 1 95 ? 4.571 -5.478 -8.345 1.00 91.06 95 SER A C 1
ATOM 644 O O . SER A 1 95 ? 4.020 -5.758 -7.280 1.00 91.06 95 SER A O 1
ATOM 646 N N . VAL A 1 96 ? 5.369 -6.335 -8.981 1.00 90.00 96 VAL A N 1
ATOM 647 C CA . VAL A 1 96 ? 5.786 -7.630 -8.441 1.00 90.00 96 VAL A CA 1
ATOM 648 C C . VAL A 1 96 ? 7.306 -7.732 -8.505 1.00 90.00 96 VAL A C 1
ATOM 650 O O . VAL A 1 96 ? 7.901 -7.706 -9.579 1.00 90.00 96 VAL A O 1
ATOM 653 N N . GLY A 1 97 ? 7.941 -7.884 -7.347 1.00 82.38 97 GLY A N 1
ATOM 654 C CA . GLY A 1 97 ? 9.388 -7.849 -7.159 1.00 82.38 97 GLY A CA 1
ATOM 655 C C . GLY A 1 97 ? 9.891 -6.486 -6.671 1.00 82.38 97 GLY A C 1
ATOM 656 O O . GLY A 1 97 ? 9.121 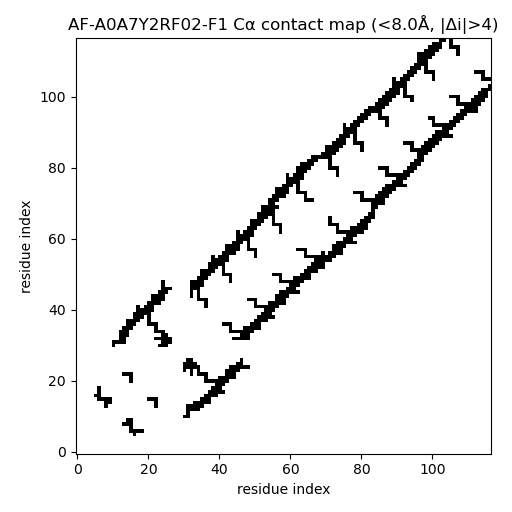-5.567 -6.415 1.00 82.38 97 GLY A O 1
ATOM 657 N N . ALA A 1 98 ? 11.208 -6.364 -6.495 1.00 79.19 98 ALA A N 1
ATOM 658 C CA . ALA A 1 98 ? 11.880 -5.156 -5.996 1.00 79.19 98 ALA A CA 1
ATOM 659 C C . ALA A 1 98 ? 11.875 -4.038 -7.063 1.00 79.19 98 ALA A C 1
ATOM 661 O O . ALA A 1 98 ? 12.904 -3.737 -7.672 1.00 79.19 98 ALA A O 1
ATOM 662 N N . SER A 1 99 ? 10.690 -3.500 -7.340 1.00 80.12 99 SER A N 1
ATOM 663 C CA . SER A 1 99 ? 10.379 -2.692 -8.517 1.00 80.12 99 SER A CA 1
ATOM 664 C C . SER A 1 99 ? 9.308 -1.655 -8.187 1.00 80.12 99 SER A C 1
ATOM 666 O O . SER A 1 99 ? 8.284 -2.018 -7.613 1.00 80.12 99 SER A O 1
ATOM 668 N N . PRO A 1 100 ? 9.512 -0.371 -8.515 1.00 77.38 100 PRO A N 1
ATOM 669 C CA . PRO A 1 100 ? 8.454 0.623 -8.449 1.00 77.38 100 PRO A CA 1
ATOM 670 C C . PRO A 1 100 ? 7.717 0.725 -9.793 1.00 77.38 100 PRO A C 1
ATOM 672 O O . PRO A 1 100 ? 8.359 0.973 -10.815 1.00 77.38 100 PRO A O 1
ATOM 675 N N . ALA A 1 101 ? 6.386 0.629 -9.806 1.00 80.75 101 ALA A N 1
ATOM 676 C CA . ALA A 1 101 ? 5.587 1.225 -10.874 1.00 80.75 101 ALA A CA 1
ATOM 677 C C . ALA A 1 101 ? 5.046 2.593 -10.408 1.00 80.75 101 ALA A C 1
ATOM 679 O O . ALA A 1 101 ? 4.579 2.794 -9.282 1.00 80.75 101 ALA A O 1
ATOM 680 N N . VAL A 1 102 ? 5.267 3.611 -11.244 1.00 83.25 102 VAL A N 1
ATOM 681 C CA . VAL A 1 102 ? 4.949 5.015 -10.918 1.00 83.25 102 VAL A CA 1
ATOM 682 C C . VAL A 1 102 ? 3.956 5.631 -11.894 1.00 83.25 102 VAL A C 1
ATOM 684 O O . VAL A 1 102 ? 3.387 6.678 -11.593 1.00 83.25 102 VAL A O 1
ATOM 687 N N . ALA A 1 103 ? 3.747 4.995 -13.047 1.00 85.44 103 ALA A N 1
ATOM 688 C CA . ALA A 1 103 ? 2.766 5.414 -14.034 1.00 85.44 103 ALA A CA 1
ATOM 689 C C . ALA A 1 103 ? 1.377 4.871 -13.704 1.00 85.44 103 ALA A C 1
ATOM 691 O O . ALA A 1 103 ? 1.230 3.769 -13.172 1.00 85.44 103 ALA A O 1
ATOM 692 N N . LYS A 1 104 ? 0.356 5.658 -14.040 1.00 90.06 104 LYS A N 1
ATOM 693 C CA . LYS A 1 104 ? -1.033 5.208 -13.989 1.00 90.06 104 LYS A CA 1
ATOM 694 C C . LYS A 1 104 ? -1.226 4.029 -14.952 1.00 90.06 104 LYS A C 1
ATOM 696 O O . LYS A 1 104 ? -0.627 4.035 -16.020 1.00 90.06 104 LYS A O 1
ATOM 701 N N . ASP A 1 105 ? -2.048 3.054 -14.567 1.00 91.69 105 ASP A N 1
ATOM 702 C CA . ASP A 1 105 ? -2.406 1.895 -15.398 1.00 91.69 105 ASP A CA 1
ATOM 703 C C . ASP A 1 105 ? -1.195 1.024 -15.801 1.00 91.69 105 ASP A C 1
ATOM 705 O O . ASP A 1 105 ? -1.205 0.362 -16.837 1.00 91.69 105 ASP A O 1
ATOM 709 N N . SER A 1 106 ? -0.125 1.027 -14.993 1.00 91.06 106 SER A N 1
ATOM 710 C CA . SER A 1 106 ? 1.132 0.347 -15.325 1.00 91.06 106 SER A CA 1
ATOM 711 C C . SER A 1 106 ? 1.365 -0.952 -14.550 1.00 91.06 106 SER A C 1
ATOM 713 O O . SER A 1 106 ? 0.847 -1.155 -13.452 1.00 91.06 106 SER A O 1
ATOM 715 N N . VAL A 1 107 ? 2.168 -1.850 -15.131 1.00 91.00 107 VAL A N 1
ATOM 716 C CA . VAL A 1 107 ? 2.510 -3.150 -14.539 1.00 91.00 107 VAL A CA 1
ATOM 717 C C . VAL A 1 107 ? 4.017 -3.388 -14.625 1.00 91.00 107 VAL A C 1
ATOM 719 O O . VAL A 1 107 ? 4.554 -3.560 -15.717 1.00 91.00 107 VAL A O 1
ATOM 722 N N . ALA A 1 108 ? 4.698 -3.452 -13.480 1.00 89.75 108 ALA A N 1
ATOM 723 C CA . ALA A 1 108 ? 6.128 -3.742 -13.380 1.00 89.75 108 ALA A CA 1
ATOM 724 C C . ALA A 1 108 ? 6.369 -5.111 -12.723 1.00 89.75 108 ALA A C 1
ATOM 726 O O . ALA A 1 108 ? 6.118 -5.294 -11.534 1.00 89.75 108 ALA A O 1
ATOM 727 N N . VAL A 1 109 ? 6.913 -6.078 -13.468 1.00 89.69 109 VAL A N 1
ATOM 728 C CA . VAL A 1 109 ? 7.219 -7.426 -12.952 1.00 89.69 109 VAL A CA 1
ATOM 729 C C . VAL A 1 109 ? 8.712 -7.712 -13.086 1.00 89.69 109 VAL A C 1
ATOM 731 O O . VAL A 1 109 ? 9.253 -7.707 -14.188 1.00 89.69 109 VAL A O 1
ATOM 734 N N . GLY A 1 110 ? 9.389 -7.973 -11.965 1.00 81.62 110 GLY A N 1
ATOM 735 C CA . GLY A 1 110 ? 10.810 -8.326 -11.914 1.00 81.62 110 GLY A CA 1
ATOM 736 C C . GLY A 1 110 ? 11.567 -7.642 -10.775 1.00 81.62 110 GLY A C 1
ATOM 737 O O . GLY A 1 110 ? 10.991 -6.926 -9.963 1.00 81.62 110 GLY A O 1
ATOM 738 N N . ASN A 1 111 ? 12.881 -7.854 -10.692 1.00 81.81 111 ASN A N 1
ATOM 739 C CA . ASN A 1 111 ? 13.773 -7.054 -9.845 1.00 81.81 111 ASN A CA 1
ATOM 740 C C . ASN A 1 111 ? 14.261 -5.849 -10.662 1.00 81.81 111 ASN A C 1
ATOM 742 O O . ASN A 1 111 ? 14.823 -6.056 -11.734 1.00 81.81 111 ASN A O 1
ATOM 746 N N . ARG A 1 112 ? 14.061 -4.617 -10.169 1.00 78.94 112 ARG A N 1
ATOM 747 C CA . ARG A 1 112 ? 14.389 -3.355 -10.868 1.00 78.94 112 ARG A CA 1
ATOM 748 C C . ARG A 1 112 ? 13.605 -3.101 -12.162 1.00 78.94 112 ARG A C 1
ATOM 750 O O . ARG A 1 112 ? 14.025 -2.280 -12.976 1.00 78.94 112 ARG A O 1
ATOM 757 N N . ALA A 1 113 ? 12.470 -3.765 -12.349 1.00 81.25 113 ALA A N 1
ATOM 758 C CA . ALA A 1 113 ? 11.501 -3.347 -13.348 1.00 81.25 113 ALA A CA 1
ATOM 759 C C . ALA A 1 113 ? 10.969 -1.957 -12.963 1.00 81.25 113 ALA A C 1
ATOM 761 O O . ALA A 1 113 ? 10.751 -1.658 -11.789 1.00 81.25 113 ALA A O 1
ATOM 762 N N . TYR A 1 114 ? 10.810 -1.080 -13.946 1.00 78.31 114 TYR A N 1
ATOM 763 C CA . TYR A 1 1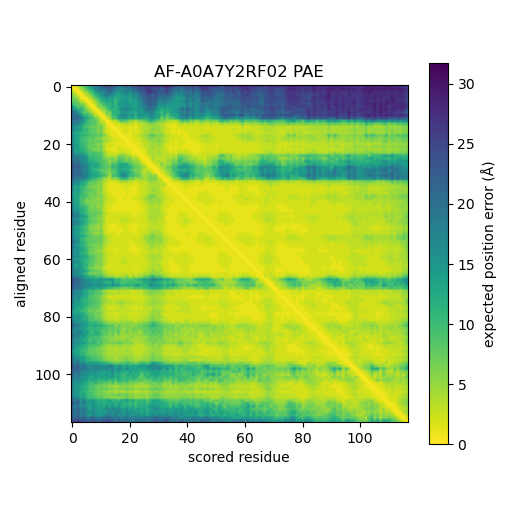14 ? 10.369 0.286 -13.714 1.00 78.31 114 TYR A CA 1
ATOM 764 C C . TYR A 1 114 ? 9.463 0.716 -14.855 1.00 78.31 114 TYR A C 1
ATOM 766 O O . TYR A 1 114 ? 9.909 0.825 -15.998 1.00 78.31 114 TYR A O 1
ATOM 774 N N . CYS A 1 115 ? 8.195 0.961 -14.539 1.00 69.94 115 CYS A N 1
ATOM 775 C CA . CYS A 1 115 ? 7.228 1.475 -15.500 1.00 69.94 115 CYS A CA 1
ATOM 776 C C . CYS A 1 115 ? 6.997 2.961 -15.247 1.00 69.94 115 CYS A C 1
ATOM 778 O O . CYS A 1 115 ? 6.594 3.364 -14.151 1.00 69.94 115 CYS A O 1
ATOM 780 N N . LYS A 1 116 ? 7.284 3.766 -16.274 1.00 69.81 116 LYS A N 1
ATOM 781 C CA . LYS A 1 116 ? 7.191 5.232 -16.243 1.00 69.81 116 LYS A CA 1
ATOM 782 C C . LYS A 1 116 ? 6.115 5.790 -17.183 1.00 69.81 116 LYS A C 1
ATOM 784 O O . LYS A 1 116 ? 5.752 6.951 -17.013 1.00 69.81 116 LYS A O 1
ATOM 789 N N . TRP A 1 117 ? 5.582 4.983 -18.102 1.00 61.91 117 TRP A N 1
ATOM 790 C CA . TRP A 1 117 ? 4.563 5.370 -19.082 1.00 61.91 117 TRP A CA 1
ATOM 791 C C . TRP A 1 117 ? 3.710 4.161 -19.435 1.00 61.91 117 TRP A C 1
ATOM 793 O O . TRP A 1 117 ? 4.312 3.064 -19.525 1.00 61.91 117 TRP A O 1
#

Solvent-accessible surface area (backbone atoms only — not comparable to full-atom values): 4802 Å² total; per-residue (Å²): 133,87,81,78,79,77,66,85,53,72,54,94,54,30,42,31,42,50,68,71,25,34,61,67,12,51,48,94,87,36,81,40,13,53,9,32,3,36,22,42,44,2,29,2,46,6,32,49,1,33,2,38,16,35,34,9,28,0,54,5,41,47,1,31,6,31,40,35,86,46,45,11,30,4,52,11,42,52,12,35,10,32,26,50,50,3,42,20,51,8,40,51,18,35,12,37,27,36,8,38,11,57,16,61,71,24,72,13,72,38,76,69,25,68,29,78,113